Protein AF-A0A349EFJ9-F1 (afdb_monomer)

Foldseek 3Di:
DDDDDDPPDPPPPPPPPDPDPPPQPWDDPDPQWIAGPVLLFIDGVRHTDLVVSCVPVNDVSSVVVVVVVVVVVD

Mean predicted aligned error: 11.75 Å

Solvent-accessible surface area (backbone atoms only — not comparable to full-atom values): 4728 Å² total; per-residue (Å²): 138,84,83,87,85,86,78,84,70,95,72,82,84,76,89,70,82,75,83,71,74,79,76,63,53,61,48,64,91,48,95,66,36,43,31,29,60,76,78,40,45,19,23,46,86,86,40,84,28,53,67,54,9,29,74,77,57,30,66,68,39,16,55,49,51,56,52,51,56,63,56,72,80,106

Nearest PDB structures (foldseek):
  4ixa-assembly2_B  TM=8.109E-01  e=3.137E+00  Staphylococcus epidermidis ATCC 12228
  1ys7-assembly1_A  TM=6.553E-01  e=2.747E+00  Mycobacterium tuberculosis
  2rv8-assembly1_A  TM=5.912E-01  e=4.670E+00  Mycobacterium tuberculosis CAS/NITR204

Structure (mmCIF, N/CA/C/O backbone):
data_AF-A0A349EFJ9-F1
#
_entry.id   AF-A0A349EFJ9-F1
#
loop_
_atom_site.group_PDB
_atom_site.id
_atom_site.type_symbol
_atom_site.label_atom_id
_atom_site.label_alt_id
_atom_site.label_comp_id
_atom_site.label_asym_id
_atom_site.label_entity_id
_atom_site.label_seq_id
_atom_site.pdbx_PDB_ins_code
_atom_site.Cartn_x
_atom_site.Cartn_y
_atom_site.Cartn_z
_atom_site.occupancy
_atom_site.B_iso_or_equiv
_atom_site.auth_seq_id
_atom_site.auth_comp_id
_atom_site.auth_asym_id
_atom_site.auth_atom_id
_atom_site.pdbx_PDB_model_num
ATOM 1 N N . MET A 1 1 ? 55.826 36.452 16.026 1.00 36.09 1 MET A N 1
ATOM 2 C CA . 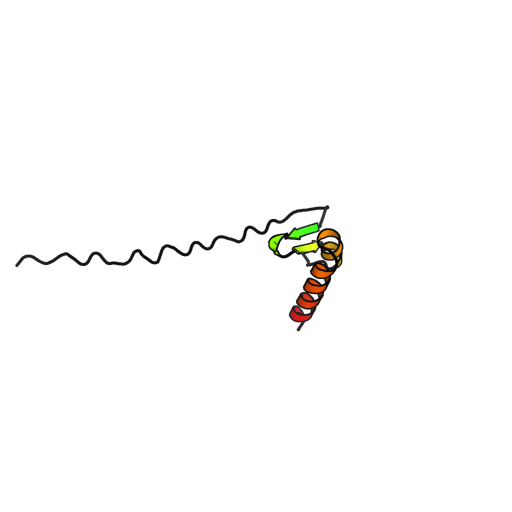MET A 1 1 ? 55.174 35.126 16.090 1.00 36.09 1 MET A CA 1
ATOM 3 C C . MET A 1 1 ? 53.891 35.204 15.268 1.00 36.09 1 MET A C 1
ATOM 5 O O . MET A 1 1 ? 53.002 35.946 15.654 1.00 36.09 1 MET A O 1
ATOM 9 N N . LYS A 1 2 ? 53.843 34.581 14.082 1.00 39.00 2 LYS A N 1
ATOM 10 C CA . LYS A 1 2 ? 52.683 34.609 13.167 1.00 39.00 2 LYS A CA 1
ATOM 11 C C . LYS A 1 2 ? 51.889 33.312 13.362 1.00 39.00 2 LYS A C 1
ATOM 13 O O . LYS A 1 2 ? 52.466 32.238 13.247 1.00 39.00 2 LYS A O 1
ATOM 18 N N . LEU A 1 3 ? 50.618 33.442 13.747 1.00 54.97 3 LEU A N 1
ATOM 19 C CA . LEU A 1 3 ? 49.721 32.341 14.105 1.00 54.97 3 LEU A CA 1
ATOM 20 C C . LEU A 1 3 ? 49.286 31.562 12.852 1.00 54.97 3 LEU A C 1
ATOM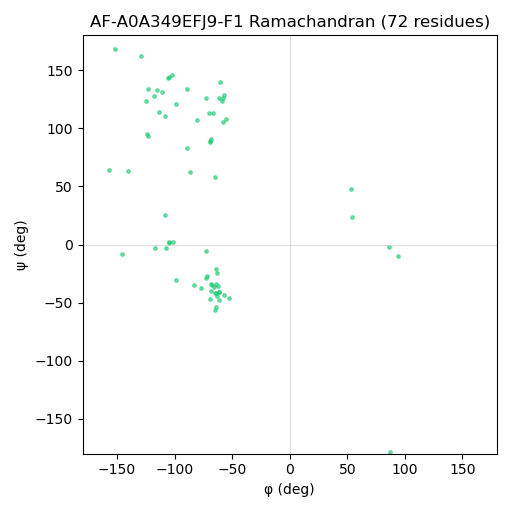 22 O O . LEU A 1 3 ? 48.754 32.145 11.908 1.00 54.97 3 LEU A 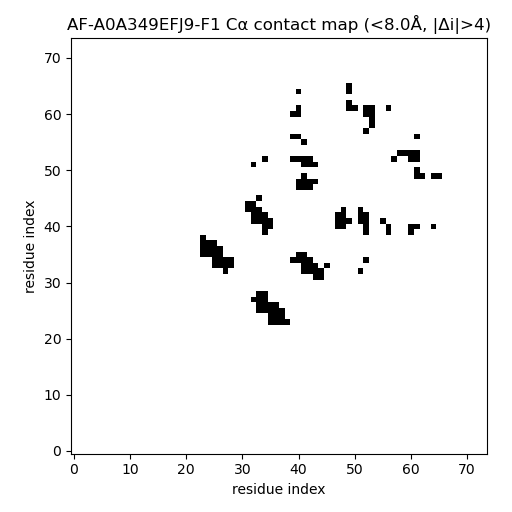O 1
ATOM 26 N N . ASN A 1 4 ? 49.501 30.247 12.883 1.00 45.22 4 ASN A N 1
ATOM 27 C CA . ASN A 1 4 ? 49.012 29.277 11.907 1.00 45.22 4 ASN A CA 1
ATOM 28 C C . ASN A 1 4 ? 47.484 29.339 11.781 1.00 45.22 4 ASN A C 1
ATOM 30 O O . ASN A 1 4 ? 46.769 29.194 12.769 1.00 45.22 4 ASN A O 1
ATOM 34 N N . SER A 1 5 ? 46.991 29.460 10.551 1.00 51.72 5 SER A N 1
ATOM 35 C CA . SER A 1 5 ? 45.597 29.202 10.184 1.00 51.72 5 SER A CA 1
ATOM 36 C C . SER A 1 5 ? 45.583 28.164 9.075 1.00 51.72 5 SER A C 1
ATOM 38 O O . SER A 1 5 ? 45.761 28.497 7.909 1.00 51.72 5 SER A O 1
ATOM 40 N N . MET A 1 6 ? 45.422 26.892 9.437 1.00 57.56 6 MET A N 1
ATOM 41 C CA . MET A 1 6 ? 45.190 25.829 8.459 1.00 57.56 6 MET A CA 1
ATOM 42 C C . MET A 1 6 ? 44.487 24.637 9.117 1.00 57.56 6 MET A C 1
ATOM 44 O O . MET A 1 6 ? 45.033 23.553 9.245 1.00 57.56 6 MET A O 1
ATOM 48 N N . LEU A 1 7 ? 43.260 24.866 9.584 1.00 57.34 7 LEU A N 1
ATOM 49 C CA . LEU A 1 7 ? 42.305 23.814 9.939 1.00 57.34 7 LEU A CA 1
ATOM 50 C C . LEU A 1 7 ? 40.916 24.265 9.473 1.00 57.34 7 LEU A C 1
ATOM 52 O O . LEU A 1 7 ? 40.020 24.517 10.271 1.00 57.34 7 LEU A O 1
ATOM 56 N N . ILE A 1 8 ? 40.755 24.429 8.159 1.00 61.88 8 ILE A N 1
ATOM 57 C CA . ILE A 1 8 ? 39.420 24.478 7.561 1.00 61.88 8 ILE A CA 1
ATOM 58 C C . ILE A 1 8 ? 38.995 23.022 7.426 1.00 61.88 8 ILE A C 1
ATOM 60 O O . ILE A 1 8 ? 39.578 22.248 6.669 1.00 61.88 8 ILE A O 1
ATOM 64 N N . GLY A 1 9 ? 38.064 22.656 8.301 1.00 51.31 9 GLY A N 1
ATOM 65 C CA . GLY A 1 9 ? 37.668 21.293 8.585 1.00 51.31 9 GLY A CA 1
ATOM 66 C C . GLY A 1 9 ? 37.116 20.561 7.371 1.00 51.31 9 GLY A C 1
ATOM 67 O O . GLY A 1 9 ? 36.308 21.075 6.598 1.00 51.31 9 GLY A O 1
ATOM 68 N N . LEU A 1 10 ? 37.511 19.298 7.296 1.00 58.19 10 LEU A N 1
ATOM 69 C CA . LEU A 1 10 ? 36.913 18.215 6.530 1.00 58.19 10 LEU A CA 1
ATOM 70 C C . LEU A 1 10 ? 35.495 17.906 7.073 1.00 58.19 10 LEU A C 1
ATOM 72 O O . LEU A 1 10 ? 35.233 16.823 7.579 1.00 58.19 10 LEU A O 1
ATOM 76 N N . GLY A 1 11 ? 34.600 18.899 7.075 1.00 53.62 11 GLY A N 1
ATOM 77 C CA . GLY A 1 11 ? 33.269 18.833 7.698 1.00 53.62 11 GLY A CA 1
ATOM 78 C C . GLY A 1 11 ? 32.103 18.672 6.716 1.00 53.62 11 GLY A C 1
ATOM 79 O O . GLY A 1 11 ? 30.954 18.660 7.141 1.00 53.62 11 GLY A O 1
ATOM 80 N N . LEU A 1 12 ? 32.369 18.562 5.410 1.00 58.59 12 LEU A N 1
ATOM 81 C CA . LEU A 1 12 ? 31.353 18.682 4.351 1.00 58.59 12 LEU A CA 1
ATOM 82 C C . LEU A 1 12 ? 30.989 17.365 3.634 1.00 58.59 12 LEU A C 1
ATOM 84 O O . LEU A 1 12 ? 30.531 17.398 2.498 1.00 58.59 12 LEU A O 1
ATOM 88 N N . LEU A 1 13 ? 31.167 16.200 4.267 1.00 57.47 13 LEU A N 1
ATOM 89 C CA . LEU A 1 13 ? 30.830 14.898 3.655 1.00 57.47 13 LEU A CA 1
ATOM 90 C C . LEU A 1 13 ? 29.501 14.274 4.125 1.00 57.47 13 LEU A C 1
ATOM 92 O O . LEU A 1 13 ? 29.156 13.192 3.666 1.00 57.47 13 LEU A O 1
ATOM 96 N N . LEU A 1 14 ? 28.722 14.936 4.992 1.00 60.12 14 LEU A N 1
ATOM 97 C CA . LEU A 1 14 ? 27.442 14.390 5.488 1.00 60.12 14 LEU A CA 1
ATOM 98 C C . LEU A 1 14 ? 26.183 15.030 4.873 1.00 60.12 14 LEU A C 1
ATOM 100 O O . LEU A 1 14 ? 25.070 14.615 5.189 1.00 60.12 14 LEU A O 1
ATOM 104 N N . ALA A 1 15 ? 26.321 15.983 3.949 1.00 58.47 15 ALA A N 1
ATOM 105 C CA . ALA A 1 15 ? 25.193 16.560 3.213 1.00 58.47 15 ALA A CA 1
ATOM 106 C C . ALA A 1 15 ? 24.865 15.717 1.965 1.00 58.47 15 ALA A C 1
ATOM 108 O O . ALA A 1 15 ? 25.034 16.174 0.840 1.00 58.47 15 ALA A O 1
ATOM 109 N N . GLY A 1 16 ? 24.473 14.453 2.148 1.00 54.84 16 GLY A N 1
ATOM 110 C CA . GLY A 1 16 ? 24.267 13.536 1.017 1.00 54.84 16 GLY A CA 1
ATOM 111 C C . GLY A 1 16 ? 23.143 12.512 1.150 1.00 54.84 16 GLY A C 1
ATOM 112 O O . GLY A 1 16 ? 22.827 11.854 0.165 1.00 54.84 16 GLY A O 1
ATOM 113 N N . VAL A 1 17 ? 22.499 12.371 2.312 1.00 61.81 17 VAL A N 1
ATOM 114 C CA . VAL A 1 17 ? 21.292 11.535 2.423 1.00 61.81 17 VAL A CA 1
ATOM 115 C C . VAL A 1 17 ? 20.093 12.417 2.115 1.00 61.81 17 VAL A C 1
ATOM 117 O O . VAL A 1 17 ? 19.456 12.982 3.001 1.00 61.81 17 VAL A O 1
ATOM 120 N N . SER A 1 18 ? 19.815 12.588 0.828 1.00 60.06 18 SER A N 1
ATOM 121 C CA . SER A 1 18 ? 18.513 13.099 0.427 1.00 60.06 18 SER A CA 1
ATOM 122 C C . SER A 1 18 ? 17.478 12.008 0.716 1.00 60.06 18 SER A C 1
ATOM 124 O O . SER A 1 18 ? 17.518 10.920 0.145 1.00 60.06 18 SER A O 1
ATOM 126 N N . VAL A 1 19 ? 16.583 12.269 1.670 1.00 62.00 19 VAL A N 1
ATOM 127 C CA . VAL A 1 19 ? 15.388 11.449 1.887 1.00 62.00 19 VAL A CA 1
ATOM 128 C C . VAL A 1 19 ? 14.495 11.708 0.680 1.00 62.00 19 VAL A C 1
ATOM 130 O O . VAL A 1 19 ? 13.721 12.659 0.674 1.00 62.00 19 VAL A O 1
ATOM 133 N N . MET A 1 20 ? 14.681 10.941 -0.394 1.00 59.38 20 MET A N 1
ATOM 134 C CA . MET A 1 20 ? 13.756 10.968 -1.521 1.00 59.38 20 MET A CA 1
ATOM 135 C C . MET A 1 20 ? 12.431 10.399 -1.015 1.00 59.38 20 MET A C 1
ATOM 137 O O . MET A 1 20 ? 12.398 9.219 -0.654 1.00 59.38 20 MET A O 1
ATOM 141 N N . PRO A 1 21 ? 11.352 11.200 -0.926 1.00 60.66 21 PRO A N 1
ATOM 142 C CA . PRO A 1 21 ? 10.054 10.638 -0.615 1.00 60.66 21 PRO A CA 1
ATOM 143 C C . PRO A 1 21 ? 9.753 9.620 -1.713 1.00 60.66 21 PRO A C 1
ATOM 145 O O . PRO A 1 21 ? 9.804 9.957 -2.896 1.00 60.66 21 PRO A O 1
ATOM 148 N N . ALA A 1 22 ? 9.494 8.368 -1.329 1.00 62.00 22 ALA A N 1
ATOM 149 C CA . ALA A 1 22 ? 8.909 7.406 -2.246 1.00 62.00 22 ALA A CA 1
ATOM 150 C C . ALA A 1 22 ? 7.621 8.056 -2.751 1.00 62.00 22 ALA A C 1
ATOM 152 O O . ALA A 1 22 ? 6.691 8.277 -1.972 1.00 62.00 22 ALA A O 1
ATOM 153 N N . MET A 1 23 ? 7.618 8.489 -4.012 1.00 60.19 23 MET A N 1
ATOM 154 C CA . MET A 1 23 ? 6.432 9.059 -4.625 1.00 60.19 23 MET A CA 1
ATOM 155 C C . MET A 1 23 ? 5.464 7.894 -4.765 1.00 60.19 23 MET A C 1
ATOM 157 O O . MET A 1 23 ? 5.543 7.128 -5.717 1.00 60.19 23 MET A O 1
ATOM 161 N N . ALA A 1 24 ? 4.629 7.696 -3.747 1.00 64.88 24 ALA A N 1
ATOM 162 C CA . ALA A 1 24 ? 3.518 6.774 -3.818 1.00 64.88 24 ALA A CA 1
ATOM 163 C C . ALA A 1 24 ? 2.654 7.238 -4.992 1.00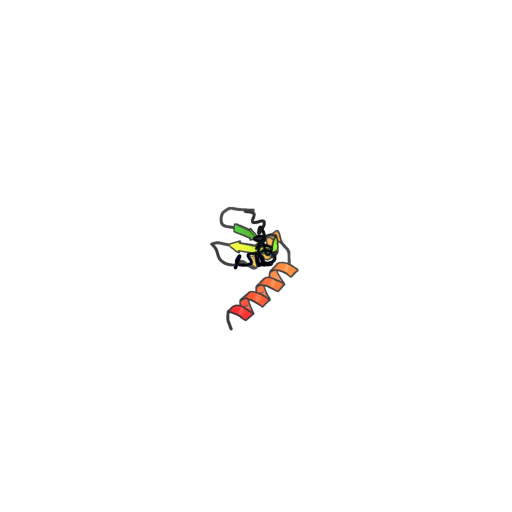 64.88 24 ALA A C 1
ATOM 165 O O . ALA A 1 24 ? 2.001 8.288 -4.919 1.00 64.88 24 ALA A O 1
ATOM 166 N N . GLU A 1 25 ? 2.718 6.507 -6.103 1.00 87.12 25 GLU A N 1
ATOM 167 C CA . GLU A 1 25 ? 1.857 6.746 -7.251 1.00 87.12 25 GLU A CA 1
ATOM 168 C C . GLU A 1 25 ? 0.442 6.354 -6.836 1.00 87.12 25 GLU A C 1
ATOM 170 O O . GLU A 1 25 ? 0.010 5.206 -6.926 1.00 87.12 25 GLU A O 1
ATOM 175 N N . THR A 1 26 ? -0.272 7.331 -6.275 1.00 93.88 26 THR A N 1
ATOM 176 C CA . THR A 1 26 ? -1.671 7.149 -5.915 1.00 93.88 26 THR A CA 1
ATOM 177 C C . THR A 1 26 ? -2.565 7.529 -7.083 1.00 93.88 26 TH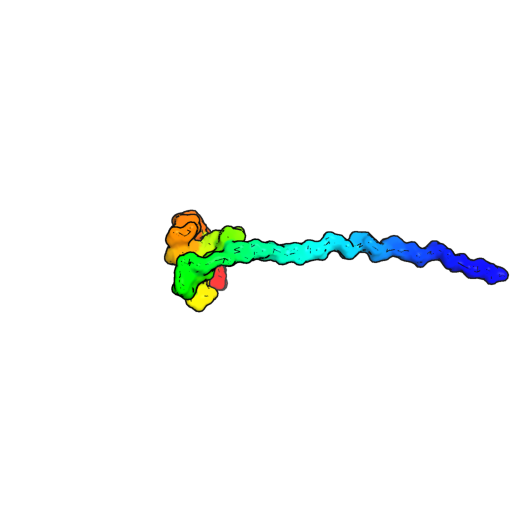R A C 1
ATOM 179 O O . THR A 1 26 ? -2.414 8.594 -7.683 1.00 93.88 26 THR A O 1
ATOM 182 N N . PHE A 1 27 ? -3.551 6.689 -7.376 1.00 95.56 27 PHE A N 1
ATOM 183 C CA . PHE A 1 27 ? -4.565 6.953 -8.392 1.00 95.56 27 PHE A CA 1
ATOM 184 C C . PHE A 1 27 ? -5.974 6.748 -7.828 1.00 95.56 27 PHE A C 1
ATOM 186 O O . PHE A 1 27 ? -6.173 6.156 -6.766 1.00 95.56 27 PHE A O 1
ATOM 193 N N . ARG A 1 28 ? -6.979 7.303 -8.510 1.00 96.62 28 ARG A N 1
ATOM 194 C CA . ARG A 1 28 ? -8.388 7.256 -8.089 1.00 96.62 28 ARG A CA 1
ATOM 195 C C . ARG A 1 28 ? -9.232 6.620 -9.190 1.00 96.62 28 ARG A C 1
ATOM 197 O O . ARG A 1 28 ? -9.649 7.340 -10.094 1.00 96.62 28 ARG A O 1
ATOM 204 N N . PRO A 1 29 ? -9.464 5.298 -9.144 1.00 95.00 29 PRO A N 1
ATOM 205 C CA . PRO A 1 29 ? -10.187 4.613 -10.211 1.00 95.00 29 PRO A CA 1
ATOM 206 C C . PRO A 1 29 ? -11.688 4.932 -10.208 1.00 95.00 29 PRO A C 1
ATOM 208 O O . PRO A 1 29 ? -12.323 4.937 -11.258 1.00 95.00 29 PRO A O 1
ATOM 211 N N . GLU A 1 30 ? -12.255 5.243 -9.041 1.00 95.06 30 GLU A N 1
ATOM 212 C CA . GLU A 1 30 ? -13.656 5.626 -8.882 1.00 95.06 30 GLU A CA 1
ATOM 213 C C . GLU A 1 30 ? -13.851 6.556 -7.673 1.00 95.06 30 GLU A C 1
ATOM 215 O O . GLU A 1 30 ? -12.949 6.766 -6.853 1.00 95.06 30 GLU A O 1
ATOM 220 N N . ARG A 1 31 ? -15.036 7.169 -7.566 1.00 94.94 31 ARG A N 1
ATOM 221 C CA . ARG A 1 31 ? -15.343 8.111 -6.481 1.00 94.94 31 ARG A CA 1
ATOM 222 C C . ARG A 1 31 ? -15.263 7.397 -5.129 1.00 94.94 31 ARG A C 1
ATOM 224 O O . ARG A 1 31 ? -15.968 6.427 -4.899 1.00 94.94 31 ARG A O 1
ATOM 231 N N . GLY A 1 32 ? -14.469 7.947 -4.211 1.00 95.69 32 GLY A N 1
ATOM 232 C CA . GLY A 1 32 ? -14.326 7.413 -2.852 1.00 95.69 32 GLY A CA 1
ATOM 233 C C . GLY A 1 32 ? -13.273 6.311 -2.709 1.00 95.69 32 GLY A C 1
ATOM 234 O O . GLY A 1 32 ? -13.021 5.889 -1.580 1.00 95.69 32 GLY A O 1
ATOM 235 N N . VAL A 1 33 ? -12.623 5.915 -3.810 1.00 97.81 33 VAL A N 1
ATOM 236 C CA . VAL A 1 33 ? -11.524 4.946 -3.822 1.00 97.81 33 VAL A CA 1
ATOM 237 C C . VAL A 1 33 ? -10.215 5.647 -4.179 1.00 97.81 33 VAL A C 1
ATOM 239 O O . VAL A 1 33 ? -10.133 6.398 -5.153 1.00 97.81 33 VAL A O 1
ATOM 242 N N . ARG A 1 34 ? -9.173 5.400 -3.387 1.00 97.75 34 ARG A N 1
ATOM 243 C CA . ARG A 1 34 ? -7.792 5.815 -3.668 1.00 97.75 34 ARG A CA 1
ATOM 244 C C . ARG A 1 34 ? -6.919 4.574 -3.612 1.00 97.75 34 ARG A C 1
ATOM 246 O O . ARG A 1 34 ? -6.907 3.920 -2.582 1.00 97.75 34 ARG A O 1
ATOM 253 N N . CYS A 1 35 ? -6.186 4.267 -4.666 1.00 97.81 35 CYS A N 1
ATOM 254 C CA . CYS A 1 35 ? -5.221 3.174 -4.687 1.00 97.81 35 CYS A CA 1
ATOM 255 C C . CYS A 1 35 ? -3.803 3.734 -4.629 1.00 97.81 35 CYS A C 1
ATOM 257 O O . CYS A 1 35 ? -3.555 4.798 -5.187 1.00 97.81 35 CYS A O 1
ATOM 259 N N . ASP A 1 36 ? -2.915 3.045 -3.924 1.00 96.69 36 ASP A N 1
ATOM 260 C CA . ASP A 1 36 ? -1.477 3.290 -3.874 1.00 96.69 36 ASP A CA 1
ATOM 261 C C . ASP A 1 36 ? -0.788 2.157 -4.636 1.00 96.69 36 ASP A C 1
ATOM 263 O O . ASP A 1 36 ? -0.836 0.999 -4.208 1.00 96.69 36 ASP A O 1
ATOM 267 N N . ASP A 1 37 ? -0.216 2.483 -5.794 1.00 95.12 37 ASP A N 1
ATOM 268 C CA . ASP A 1 37 ? 0.439 1.513 -6.668 1.00 95.12 37 ASP A CA 1
ATOM 269 C C . ASP A 1 37 ? 1.728 0.957 -6.049 1.00 95.12 37 ASP A C 1
ATOM 271 O O . ASP A 1 37 ? 1.999 -0.241 -6.153 1.00 95.12 37 ASP A O 1
ATOM 275 N N . ALA A 1 38 ? 2.459 1.782 -5.289 1.00 94.31 38 ALA A N 1
ATOM 276 C CA . ALA A 1 38 ? 3.750 1.413 -4.712 1.00 94.31 38 ALA A CA 1
ATOM 277 C C . ALA A 1 38 ? 3.634 0.263 -3.701 1.00 94.31 38 ALA A C 1
ATOM 279 O O . ALA A 1 38 ? 4.534 -0.573 -3.596 1.00 94.31 38 ALA A O 1
ATOM 280 N N . VAL A 1 39 ? 2.521 0.203 -2.965 1.00 95.06 39 VAL A N 1
ATOM 281 C CA . VAL A 1 39 ? 2.223 -0.891 -2.022 1.00 95.06 39 VAL A CA 1
ATOM 282 C C . VAL A 1 39 ? 1.117 -1.828 -2.509 1.00 95.06 39 VAL A C 1
ATOM 284 O O . VAL A 1 39 ? 0.832 -2.835 -1.856 1.00 95.06 39 VAL A O 1
ATOM 287 N N . SER A 1 40 ? 0.515 -1.527 -3.661 1.00 97.25 40 SER A N 1
ATOM 288 C CA . SER A 1 40 ? -0.618 -2.252 -4.240 1.00 97.25 40 SER A CA 1
ATOM 289 C C . SER A 1 40 ? -1.793 -2.404 -3.260 1.00 97.25 40 SER A C 1
ATOM 291 O O . SER A 1 40 ? -2.331 -3.498 -3.076 1.00 97.25 40 SER A O 1
ATOM 293 N N . VAL A 1 41 ? -2.180 -1.305 -2.603 1.00 98.06 41 VAL A N 1
ATOM 294 C CA . VAL A 1 41 ? -3.295 -1.250 -1.638 1.00 98.06 41 VAL A CA 1
ATOM 295 C C . VAL A 1 41 ? -4.303 -0.201 -2.078 1.00 98.06 41 VAL A C 1
ATOM 297 O O . VAL A 1 41 ? -3.942 0.927 -2.403 1.00 98.06 41 VAL A O 1
ATOM 300 N N . CYS A 1 42 ? -5.586 -0.551 -2.051 1.00 98.31 42 CYS A N 1
ATOM 301 C CA . CYS A 1 42 ? -6.665 0.407 -2.245 1.00 98.31 42 CYS A CA 1
ATOM 302 C C . CYS A 1 42 ? -7.358 0.741 -0.930 1.00 98.31 42 CYS A C 1
ATOM 304 O O . CYS A 1 42 ? -7.558 -0.111 -0.067 1.00 98.31 42 CYS A O 1
ATOM 306 N N . TYR A 1 43 ? -7.765 1.998 -0.825 1.00 98.00 43 TYR A N 1
ATOM 307 C CA . TYR A 1 43 ? -8.451 2.590 0.306 1.00 98.00 43 TYR A CA 1
ATOM 308 C C . TYR A 1 43 ? -9.854 3.004 -0.122 1.00 98.00 43 TYR A C 1
ATOM 310 O O . TYR A 1 43 ? -10.015 3.674 -1.146 1.00 98.00 43 TYR A O 1
ATOM 318 N N . GLU A 1 44 ? -10.852 2.657 0.678 1.00 97.25 44 GLU A N 1
ATOM 319 C CA . GLU A 1 44 ? -12.238 3.086 0.518 1.00 97.25 44 GLU A CA 1
ATOM 320 C C . GLU A 1 44 ? -12.634 3.895 1.752 1.00 97.25 44 GLU A C 1
ATOM 322 O O . GLU A 1 44 ? -12.398 3.471 2.878 1.00 97.25 44 GLU A O 1
ATOM 327 N N . ARG A 1 45 ? -13.176 5.106 1.556 1.00 94.00 45 ARG A N 1
ATOM 328 C CA . ARG A 1 45 ? -13.529 6.027 2.665 1.00 94.00 45 ARG A CA 1
ATOM 329 C C . ARG A 1 45 ? -12.372 6.333 3.633 1.00 94.00 45 ARG A C 1
ATOM 331 O O . ARG A 1 45 ? -12.599 6.764 4.755 1.00 94.00 45 ARG A O 1
ATOM 338 N N . GLY A 1 46 ? -11.133 6.184 3.165 1.00 94.38 46 GLY A N 1
ATOM 339 C CA . GLY A 1 46 ? -9.920 6.437 3.945 1.00 94.38 46 GLY A CA 1
ATOM 340 C C . GLY A 1 46 ? -9.338 5.204 4.636 1.00 94.38 46 GLY A C 1
ATOM 341 O O . GLY A 1 46 ? -8.198 5.277 5.083 1.00 94.38 46 GLY A O 1
ATOM 342 N N . GLU A 1 47 ? -10.048 4.077 4.651 1.00 96.50 47 GLU A N 1
ATOM 343 C CA . GLU A 1 47 ? -9.596 2.834 5.281 1.00 96.50 47 GLU A CA 1
ATOM 344 C C . GLU A 1 47 ? -9.089 1.835 4.232 1.00 96.50 47 GLU A C 1
ATOM 346 O O . GLU A 1 47 ? -9.619 1.810 3.115 1.00 96.50 47 GLU A O 1
ATOM 351 N N . PRO A 1 48 ? -8.071 1.008 4.538 1.00 97.56 48 PRO A N 1
ATOM 352 C CA . PRO A 1 48 ? -7.642 -0.052 3.633 1.00 97.56 48 PRO A CA 1
ATOM 353 C C . PRO A 1 48 ? -8.801 -1.006 3.320 1.00 97.56 48 PRO A C 1
ATOM 355 O O . PRO A 1 48 ? -9.420 -1.573 4.216 1.00 97.56 48 PRO A O 1
ATOM 358 N N . SER A 1 49 ? -9.082 -1.220 2.036 1.00 98.25 49 SER A N 1
ATOM 359 C CA . SER A 1 49 ? -10.181 -2.070 1.580 1.00 98.25 49 SER A CA 1
ATOM 360 C C . SER A 1 49 ? -9.635 -3.300 0.867 1.00 98.25 49 SER A C 1
ATOM 362 O O . SER A 1 49 ? -9.056 -3.217 -0.220 1.00 98.25 49 SER A O 1
ATOM 364 N N . VAL A 1 50 ? -9.847 -4.475 1.466 1.00 98.44 50 VAL A N 1
ATOM 365 C CA . VAL A 1 50 ? -9.499 -5.768 0.853 1.00 98.44 50 VAL A CA 1
ATOM 366 C C . VAL A 1 50 ? -10.296 -5.988 -0.434 1.00 98.44 50 VAL A C 1
ATOM 368 O O . VAL A 1 50 ? -9.755 -6.530 -1.398 1.00 98.44 50 VAL A O 1
ATOM 371 N N . GLU A 1 51 ? -11.552 -5.532 -0.478 1.00 98.31 51 GLU A N 1
ATOM 372 C CA . GLU A 1 51 ? -12.394 -5.627 -1.672 1.00 98.31 51 GLU A CA 1
ATOM 373 C C . GLU A 1 51 ? -11.821 -4.799 -2.827 1.00 98.31 51 GLU A C 1
ATOM 375 O O . GLU A 1 51 ? -11.568 -5.346 -3.904 1.00 98.31 51 GLU A O 1
ATOM 380 N N . MET A 1 52 ? -11.554 -3.508 -2.602 1.00 98.44 52 MET A N 1
ATOM 381 C CA . MET A 1 52 ? -11.023 -2.637 -3.656 1.00 98.44 52 MET A CA 1
ATOM 382 C C . MET A 1 52 ? -9.615 -3.065 -4.069 1.00 98.44 52 MET A C 1
ATOM 384 O O . MET A 1 52 ? -9.293 -3.083 -5.255 1.00 98.44 52 MET A O 1
ATOM 388 N N . THR A 1 53 ? -8.799 -3.513 -3.113 1.00 98.56 53 THR A N 1
ATOM 389 C CA . THR A 1 53 ? -7.465 -4.053 -3.406 1.00 98.56 53 THR A CA 1
ATOM 390 C C . THR A 1 53 ? -7.561 -5.292 -4.294 1.00 98.56 53 THR A C 1
ATOM 392 O O . THR A 1 53 ? -6.812 -5.419 -5.259 1.00 98.56 53 THR A O 1
ATOM 395 N N . ARG A 1 54 ? -8.531 -6.184 -4.048 1.00 98.62 54 ARG A N 1
ATOM 396 C CA . ARG A 1 54 ? -8.764 -7.351 -4.908 1.00 98.62 54 ARG A CA 1
ATOM 397 C C . ARG A 1 54 ? -9.200 -6.947 -6.311 1.00 98.62 54 ARG A C 1
ATOM 399 O O . ARG A 1 54 ? -8.763 -7.572 -7.273 1.00 98.62 54 ARG A O 1
ATOM 406 N N . ARG A 1 55 ? -10.075 -5.945 -6.419 1.00 98.38 55 ARG A N 1
ATOM 407 C CA . ARG A 1 55 ? -10.622 -5.466 -7.693 1.00 98.38 55 ARG A CA 1
ATOM 408 C C . ARG A 1 55 ? -9.535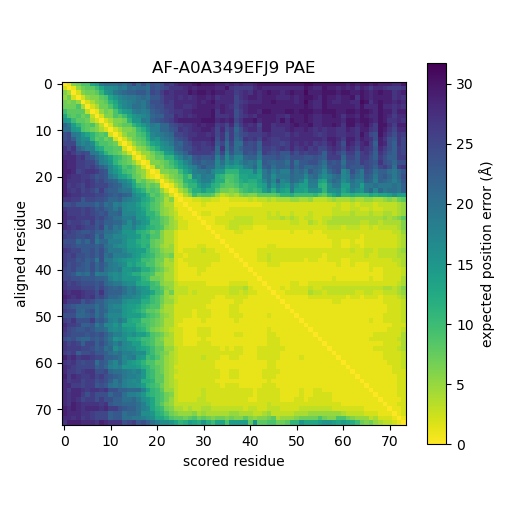 -4.892 -8.605 1.00 98.38 55 ARG A C 1
ATOM 410 O O . ARG A 1 55 ? -9.533 -5.218 -9.785 1.00 98.38 55 ARG A O 1
ATOM 417 N N . TYR A 1 56 ? -8.629 -4.076 -8.063 1.00 98.12 56 TYR A N 1
ATOM 418 C CA . TYR A 1 56 ? -7.643 -3.336 -8.862 1.00 98.12 56 TYR 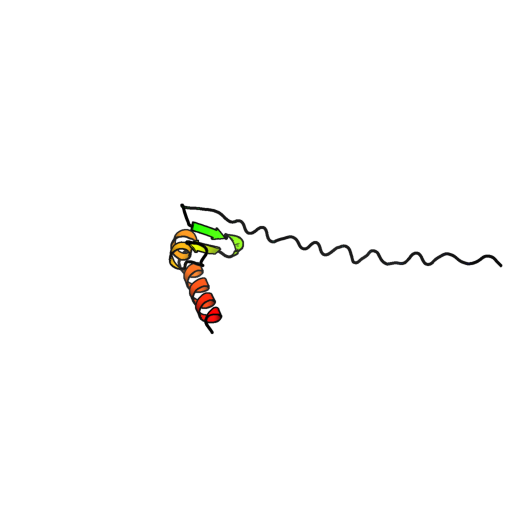A CA 1
ATOM 419 C C . TYR A 1 56 ? -6.250 -3.984 -8.914 1.00 98.12 56 TYR A C 1
ATOM 421 O O . TYR A 1 56 ? -5.583 -3.871 -9.936 1.00 98.12 56 TYR A O 1
ATOM 429 N N . PHE A 1 57 ? -5.828 -4.710 -7.871 1.00 98.12 57 PHE A N 1
ATOM 430 C CA . PHE A 1 57 ? -4.502 -5.353 -7.793 1.00 98.12 57 PHE A CA 1
ATOM 431 C C . PHE A 1 57 ? -4.546 -6.887 -7.717 1.00 98.12 57 PHE A C 1
ATOM 433 O O . PHE A 1 57 ? -3.508 -7.549 -7.713 1.00 98.12 57 PHE A O 1
ATOM 440 N N . GLY A 1 58 ? -5.737 -7.484 -7.670 1.00 98.44 58 GLY A N 1
ATOM 441 C CA . GLY A 1 58 ? -5.911 -8.932 -7.711 1.00 98.44 58 GLY A CA 1
ATOM 442 C C . GLY A 1 58 ? -5.830 -9.638 -6.354 1.00 98.44 58 GLY A C 1
ATOM 443 O O . GLY A 1 58 ? -5.715 -9.043 -5.279 1.00 98.44 58 GLY A O 1
ATOM 444 N N . TYR A 1 59 ? -5.952 -10.966 -6.407 1.00 98.44 59 TYR A N 1
ATOM 445 C CA . TYR A 1 59 ? -6.146 -11.807 -5.223 1.00 98.44 59 TYR A CA 1
ATOM 446 C C . TYR A 1 59 ? -4.953 -11.790 -4.259 1.00 98.44 59 TYR A C 1
ATOM 448 O O . TYR A 1 59 ? -5.153 -11.718 -3.047 1.00 98.44 59 TYR A O 1
ATOM 456 N N . ASP A 1 60 ? -3.723 -11.833 -4.769 1.00 98.56 60 ASP A N 1
ATOM 457 C CA . ASP A 1 60 ? -2.533 -11.92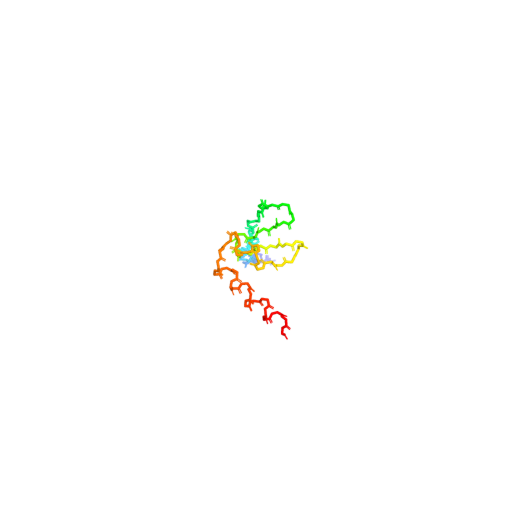5 -3.920 1.00 98.56 60 ASP A CA 1
ATOM 458 C C . ASP A 1 60 ? -2.285 -10.651 -3.110 1.00 98.56 60 ASP A C 1
ATOM 460 O O . ASP A 1 60 ? -1.962 -10.739 -1.920 1.00 98.56 60 ASP A O 1
ATOM 464 N N . ALA A 1 61 ? -2.506 -9.482 -3.719 1.00 98.38 61 ALA A N 1
ATOM 465 C CA . ALA A 1 61 ? -2.439 -8.190 -3.042 1.00 98.38 61 ALA A CA 1
ATOM 466 C C . ALA A 1 61 ? -3.482 -8.111 -1.917 1.00 98.38 61 ALA A C 1
ATOM 468 O O . ALA A 1 61 ? -3.145 -7.838 -0.765 1.00 98.38 61 ALA A O 1
ATOM 469 N N . ALA A 1 62 ? -4.730 -8.488 -2.209 1.00 98.62 62 ALA A N 1
ATOM 470 C CA . ALA A 1 62 ? -5.798 -8.540 -1.214 1.00 98.62 62 ALA A CA 1
ATOM 471 C C . ALA A 1 62 ? -5.504 -9.535 -0.080 1.00 98.62 62 ALA A C 1
ATOM 473 O O . ALA A 1 62 ? -5.738 -9.247 1.096 1.00 98.62 62 ALA A O 1
ATOM 474 N N . ARG A 1 63 ? -4.945 -10.708 -0.405 1.00 98.50 63 ARG A N 1
ATOM 475 C CA . ARG A 1 63 ? -4.563 -11.722 0.586 1.00 98.50 63 ARG A CA 1
ATOM 476 C C . ARG A 1 63 ? -3.405 -11.246 1.463 1.00 98.50 63 ARG A C 1
ATOM 478 O O . ARG A 1 63 ? -3.347 -11.644 2.628 1.00 98.50 63 ARG A O 1
ATOM 485 N N . ARG A 1 64 ? -2.460 -10.469 0.917 1.00 98.38 64 ARG A N 1
ATOM 486 C CA . ARG A 1 64 ? -1.374 -9.823 1.673 1.00 98.38 64 ARG A CA 1
ATOM 487 C C . ARG A 1 64 ? -1.952 -8.797 2.642 1.00 98.38 64 ARG A C 1
ATOM 489 O O . ARG A 1 64 ? -1.814 -9.014 3.840 1.00 98.38 64 ARG A O 1
ATOM 496 N N . LEU A 1 65 ? -2.717 -7.828 2.138 1.00 98.44 65 LEU A N 1
ATOM 497 C CA . LEU A 1 65 ? -3.371 -6.811 2.962 1.00 98.44 65 LEU A CA 1
ATOM 498 C C . LEU A 1 65 ? -4.198 -7.435 4.093 1.00 98.44 65 LEU A C 1
ATOM 500 O O . LEU A 1 65 ? -4.066 -7.056 5.249 1.00 98.44 65 LEU A O 1
ATOM 504 N N . GLY A 1 66 ? -4.995 -8.466 3.795 1.00 98.25 66 GLY A N 1
ATOM 505 C CA . GLY A 1 66 ? -5.786 -9.148 4.818 1.00 98.25 66 GLY A CA 1
ATOM 506 C C . GLY A 1 66 ? -4.953 -9.845 5.905 1.00 98.25 66 GLY A C 1
ATOM 507 O O . GLY A 1 66 ? -5.458 -10.065 7.002 1.00 98.25 66 GLY A O 1
ATOM 508 N N . ARG A 1 67 ? -3.695 -10.231 5.639 1.00 98.19 67 ARG A N 1
ATOM 509 C CA . ARG A 1 67 ? -2.780 -10.716 6.691 1.00 98.19 67 ARG A CA 1
ATOM 510 C C . ARG A 1 67 ? -2.215 -9.568 7.517 1.00 98.19 67 ARG A C 1
ATOM 512 O O . ARG A 1 67 ? -2.047 -9.768 8.716 1.00 98.19 67 ARG A O 1
ATOM 519 N N . ASP A 1 68 ? -1.923 -8.442 6.882 1.00 97.50 68 ASP A N 1
ATOM 520 C CA . ASP A 1 68 ? -1.319 -7.276 7.524 1.00 97.50 68 ASP A CA 1
ATOM 521 C C . ASP A 1 68 ? -2.317 -6.622 8.489 1.00 97.50 68 ASP A C 1
ATOM 523 O O . ASP A 1 68 ? -2.009 -6.489 9.668 1.00 97.50 68 ASP A O 1
ATOM 527 N N . LEU A 1 69 ? -3.566 -6.408 8.059 1.00 96.62 69 LEU A N 1
ATOM 528 C CA . LEU A 1 69 ? -4.638 -5.881 8.919 1.00 96.62 69 LEU A CA 1
ATOM 529 C C . LEU A 1 69 ? -4.866 -6.746 10.172 1.00 96.62 69 LEU A C 1
ATOM 531 O O . LEU A 1 69 ? -4.927 -6.239 11.284 1.00 96.62 69 LEU A O 1
ATOM 535 N N . ARG A 1 70 ? -4.880 -8.080 10.025 1.00 96.56 70 ARG A N 1
ATOM 536 C CA . ARG A 1 70 ? -4.998 -9.005 11.173 1.00 96.56 70 ARG A CA 1
ATOM 537 C C . ARG A 1 70 ? -3.814 -8.951 12.143 1.00 96.56 70 ARG A C 1
ATOM 539 O O . ARG A 1 70 ? -3.927 -9.464 13.255 1.00 96.56 70 ARG A O 1
ATOM 546 N N . ARG A 1 71 ? -2.649 -8.465 11.703 1.00 96.25 71 ARG A N 1
ATOM 547 C CA . ARG A 1 71 ? -1.484 -8.271 12.578 1.00 96.25 71 ARG A CA 1
ATOM 548 C C . ARG A 1 71 ? -1.573 -6.955 13.334 1.00 96.25 71 ARG A C 1
ATOM 550 O O . ARG A 1 71 ? -1.121 -6.929 14.466 1.00 96.25 71 ARG A O 1
ATOM 557 N N . GLU A 1 72 ? -2.131 -5.915 12.726 1.00 92.56 72 GLU A N 1
ATOM 558 C CA . GLU A 1 72 ? -2.297 -4.594 13.345 1.00 92.56 72 GLU A CA 1
ATOM 559 C C . GLU A 1 72 ? -3.383 -4.580 14.432 1.00 92.56 72 GLU A C 1
ATOM 561 O O . GLU A 1 72 ? -3.294 -3.809 15.379 1.00 92.56 72 GLU A O 1
ATOM 566 N N . GLU A 1 73 ? -4.378 -5.465 14.335 1.00 88.69 73 GLU A N 1
ATOM 567 C CA . GLU A 1 73 ? -5.415 -5.655 15.364 1.00 88.69 73 GLU A CA 1
ATOM 568 C C . GLU A 1 73 ? -4.920 -6.376 16.637 1.00 88.69 73 GLU A C 1
ATOM 570 O O . GLU A 1 73 ? -5.692 -6.538 17.585 1.00 88.69 73 GLU A O 1
ATOM 575 N N . ARG A 1 74 ? -3.671 -6.859 16.659 1.00 73.69 74 ARG A N 1
ATOM 576 C CA . ARG A 1 74 ? -3.066 -7.571 17.797 1.00 73.69 74 ARG A CA 1
ATOM 577 C C . ARG A 1 74 ? -2.121 -6.684 18.589 1.00 73.69 74 ARG A C 1
ATOM 579 O O . ARG A 1 74 ? -2.137 -6.840 19.829 1.00 73.69 74 ARG A O 1
#

Radius of gyration: 23.86 Å; Cα contacts (8 Å, |Δi|>4): 74; chains: 1; bounding box: 70×47×28 Å

pLDDT: mean 83.22, std 19.46, range [36.09, 98.62]

Secondary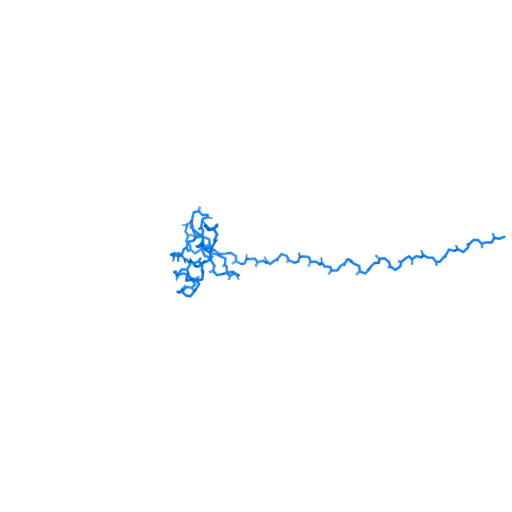 structure (DSSP, 8-state):
-PPP-----S--SSTT---------EE-SSTTEEEETTTTEEEETTEE-HHHHHHHH-HHHHHHHHHHHHHHT-

Sequence (74 aa):
MKLNSMLIGLGLLLAGVSVMPAMAETFRPERGVRCDDAVSVCYERGEPSVEMTRRYFGYDAARRLGRDLRREER